Protein AF-A0A5C7BZD6-F1 (afdb_monomer)

Nearest PDB structures (foldseek):
  1t98-assembly1_A  TM=4.924E-01  e=4.987E+00  Escherichia coli
  8ube-assembly1_B  TM=4.412E-01  e=6.987E+00  Bordetella phage BPP-1
  8gji-assembly1_A  TM=3.381E-01  e=6.987E+00  synthetic construct

Structure (mmCIF, N/CA/C/O backbone):
data_AF-A0A5C7BZD6-F1
#
_entry.id   AF-A0A5C7BZD6-F1
#
loop_
_atom_site.group_PDB
_atom_site.id
_atom_site.type_symbol
_atom_site.label_atom_id
_atom_site.label_alt_id
_atom_site.label_comp_id
_atom_site.label_asym_id
_atom_site.label_entity_id
_atom_site.label_seq_id
_atom_site.pdbx_PDB_ins_code
_atom_site.Cartn_x
_atom_site.Cartn_y
_atom_site.Cartn_z
_atom_site.occupancy
_atom_site.B_iso_or_equiv
_atom_site.auth_seq_id
_atom_site.auth_comp_id
_atom_site.auth_asym_id
_atom_site.auth_atom_id
_atom_site.pdbx_PDB_model_num
ATOM 1 N N . MET A 1 1 ? 11.455 -5.994 -14.025 1.00 62.62 1 MET A N 1
ATOM 2 C CA . MET A 1 1 ? 10.048 -5.788 -13.615 1.00 62.62 1 MET A CA 1
ATOM 3 C C . MET A 1 1 ? 9.489 -6.962 -12.825 1.00 62.62 1 MET A C 1
ATOM 5 O O . MET A 1 1 ? 9.218 -6.742 -11.662 1.00 62.62 1 MET A O 1
ATOM 9 N N . LYS A 1 2 ? 9.433 -8.208 -13.331 1.00 70.31 2 LYS A N 1
ATOM 10 C CA . LYS A 1 2 ? 8.874 -9.355 -12.563 1.00 70.31 2 LYS A CA 1
ATOM 11 C C . LYS A 1 2 ? 9.393 -9.499 -11.119 1.00 70.31 2 LYS A C 1
ATOM 13 O O . LYS A 1 2 ? 8.609 -9.746 -10.215 1.00 70.31 2 LYS 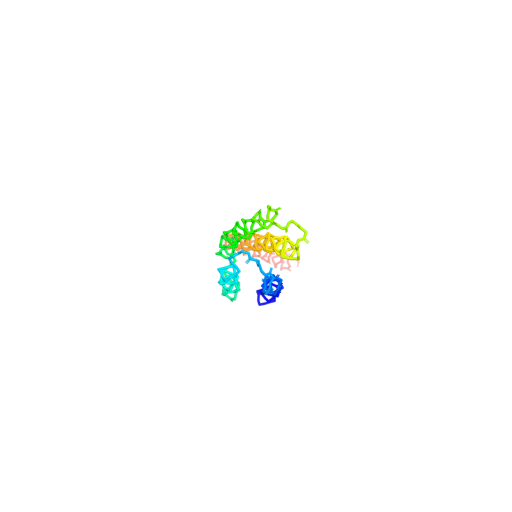A O 1
ATOM 18 N N . THR A 1 3 ? 10.691 -9.299 -10.882 1.00 81.62 3 THR A N 1
ATOM 19 C CA . THR A 1 3 ? 11.268 -9.354 -9.525 1.00 81.62 3 THR A CA 1
ATOM 20 C C . THR A 1 3 ? 10.782 -8.219 -8.618 1.00 81.62 3 THR A C 1
ATOM 22 O O . THR A 1 3 ? 10.530 -8.464 -7.445 1.00 81.62 3 THR A O 1
ATOM 25 N N . VAL A 1 4 ? 10.610 -7.011 -9.166 1.00 85.81 4 VAL A N 1
ATOM 26 C CA . VAL A 1 4 ? 10.114 -5.831 -8.437 1.00 85.81 4 VAL A CA 1
ATOM 27 C C . VAL A 1 4 ? 8.640 -6.024 -8.092 1.00 85.81 4 VAL A C 1
ATOM 29 O O . VAL A 1 4 ? 8.277 -5.939 -6.926 1.00 85.81 4 VAL A O 1
ATOM 32 N N . ASN A 1 5 ? 7.809 -6.405 -9.067 1.00 91.12 5 ASN A N 1
ATOM 33 C CA . ASN A 1 5 ? 6.383 -6.659 -8.846 1.00 91.12 5 ASN A CA 1
ATOM 34 C C . ASN A 1 5 ? 6.180 -7.733 -7.759 1.00 91.12 5 ASN A C 1
ATOM 36 O O . ASN A 1 5 ? 5.399 -7.538 -6.835 1.00 91.12 5 ASN A O 1
ATOM 40 N N . ASN A 1 6 ? 6.957 -8.822 -7.793 1.00 93.25 6 ASN A N 1
ATOM 41 C CA . ASN A 1 6 ? 6.900 -9.871 -6.769 1.00 93.25 6 ASN A CA 1
ATOM 42 C C . ASN A 1 6 ? 7.275 -9.375 -5.362 1.00 93.25 6 ASN A C 1
ATOM 44 O O . ASN A 1 6 ? 6.742 -9.880 -4.375 1.00 93.25 6 ASN A O 1
ATOM 48 N N . GLU A 1 7 ? 8.215 -8.435 -5.242 1.00 94.62 7 GLU A N 1
ATOM 49 C CA . GLU A 1 7 ? 8.569 -7.845 -3.948 1.00 94.62 7 GLU A CA 1
ATOM 50 C C . GLU A 1 7 ? 7.428 -6.975 -3.410 1.00 94.62 7 GLU A C 1
ATOM 52 O O . GLU A 1 7 ? 7.053 -7.103 -2.242 1.00 94.62 7 GLU A O 1
ATOM 57 N N . PHE A 1 8 ? 6.831 -6.155 -4.276 1.00 95.38 8 PHE A N 1
ATOM 58 C CA . PHE A 1 8 ? 5.683 -5.323 -3.931 1.00 95.38 8 PHE A CA 1
ATOM 59 C C . PHE A 1 8 ? 4.481 -6.162 -3.490 1.00 95.38 8 PHE A C 1
ATOM 61 O O . PHE A 1 8 ? 3.917 -5.907 -2.426 1.00 95.38 8 PHE A O 1
ATOM 68 N N . ILE A 1 9 ? 4.146 -7.209 -4.251 1.00 96.44 9 ILE A N 1
ATOM 69 C CA . ILE A 1 9 ? 3.056 -8.140 -3.926 1.00 96.44 9 ILE A CA 1
ATOM 70 C C . ILE A 1 9 ? 3.297 -8.785 -2.559 1.00 96.44 9 ILE A C 1
ATOM 72 O O . ILE A 1 9 ? 2.413 -8.755 -1.712 1.00 96.44 9 ILE A O 1
ATOM 76 N N . LYS A 1 10 ? 4.514 -9.269 -2.272 1.00 96.44 10 LYS A N 1
ATOM 77 C CA . LYS A 1 10 ? 4.841 -9.855 -0.957 1.00 96.44 10 LYS A CA 1
ATOM 78 C C . LYS A 1 10 ? 4.649 -8.874 0.201 1.00 96.44 10 LYS A C 1
ATOM 80 O O . LYS A 1 10 ? 4.137 -9.256 1.254 1.00 96.44 10 LYS A O 1
ATOM 85 N N . LYS A 1 11 ? 5.073 -7.616 0.035 1.00 96.75 11 LYS A N 1
ATOM 86 C CA . LYS A 1 11 ? 4.876 -6.569 1.053 1.00 96.75 11 LYS A CA 1
ATOM 87 C C . LYS A 1 11 ? 3.386 -6.269 1.244 1.00 96.75 11 LYS A C 1
ATOM 89 O O . LYS A 1 11 ? 2.935 -6.121 2.380 1.00 96.75 11 LYS A O 1
ATOM 94 N N . LEU A 1 12 ? 2.618 -6.232 0.157 1.00 96.19 12 LEU A N 1
ATOM 95 C CA . LEU A 1 12 ? 1.174 -6.012 0.184 1.00 96.19 12 LEU A CA 1
ATOM 96 C C . LEU A 1 12 ? 0.412 -7.193 0.810 1.00 96.19 12 LEU A C 1
ATOM 98 O O . LEU A 1 12 ? -0.515 -6.982 1.590 1.00 96.19 12 LEU A O 1
ATOM 102 N N . ASP A 1 13 ? 0.841 -8.429 0.564 1.00 96.88 13 ASP A N 1
ATOM 103 C CA . ASP A 1 13 ? 0.301 -9.635 1.200 1.00 96.88 13 ASP A CA 1
ATOM 104 C C . ASP A 1 13 ? 0.511 -9.626 2.714 1.00 96.88 13 ASP A C 1
ATOM 106 O O . ASP A 1 13 ? -0.405 -9.962 3.465 1.00 96.88 13 ASP A O 1
ATOM 110 N N . ALA A 1 14 ? 1.675 -9.173 3.189 1.00 95.81 14 ALA A N 1
ATOM 111 C CA . ALA A 1 14 ? 1.919 -9.012 4.621 1.00 95.81 14 ALA A CA 1
ATOM 112 C C . ALA A 1 14 ? 0.959 -7.989 5.260 1.00 95.81 14 ALA A C 1
ATOM 114 O O . ALA A 1 14 ? 0.485 -8.193 6.381 1.00 95.81 14 ALA A O 1
ATOM 115 N N . ILE A 1 15 ? 0.626 -6.913 4.537 1.00 95.75 15 ILE A N 1
ATOM 116 C CA . ILE A 1 15 ? -0.369 -5.919 4.966 1.00 95.75 15 ILE A CA 1
ATOM 117 C C . ILE A 1 15 ? -1.767 -6.553 5.020 1.00 95.75 15 ILE A C 1
ATOM 119 O O . ILE A 1 15 ? -2.444 -6.440 6.043 1.00 95.75 15 ILE A O 1
ATOM 123 N N . LYS A 1 16 ? -2.184 -7.270 3.965 1.00 94.94 16 LYS A N 1
ATOM 124 C CA . LYS A 1 16 ? -3.471 -7.991 3.918 1.00 94.94 16 LYS A CA 1
ATOM 125 C C . LYS A 1 16 ? -3.597 -8.991 5.066 1.00 94.94 16 LYS A C 1
ATOM 127 O O . LYS A 1 16 ? -4.616 -9.015 5.760 1.00 94.94 16 LYS A O 1
ATOM 132 N N . PHE A 1 17 ? -2.544 -9.766 5.316 1.00 93.50 17 PHE A N 1
ATOM 133 C CA . PHE A 1 17 ? -2.492 -10.716 6.423 1.00 93.50 17 PHE A CA 1
ATOM 134 C C . PHE A 1 17 ? -2.659 -10.014 7.774 1.00 93.50 17 PHE A C 1
ATOM 136 O O . PHE A 1 17 ? -3.482 -10.432 8.580 1.00 93.50 17 PHE A O 1
ATOM 143 N N . SER A 1 18 ? -1.966 -8.891 7.997 1.00 91.19 18 SER A N 1
ATOM 144 C CA . SER A 1 18 ? -2.105 -8.115 9.236 1.00 91.19 18 SER A CA 1
ATOM 145 C C . SER A 1 18 ? -3.494 -7.492 9.419 1.00 91.19 18 SER A C 1
ATOM 147 O O . SER A 1 18 ? -3.831 -7.107 10.537 1.00 91.19 18 SER A O 1
ATOM 149 N N . ILE A 1 19 ? -4.297 -7.344 8.368 1.00 89.81 19 ILE A N 1
ATOM 150 C CA . ILE A 1 19 ? -5.657 -6.792 8.463 1.00 89.81 19 ILE A CA 1
ATOM 151 C C . ILE A 1 19 ? -6.703 -7.892 8.668 1.00 89.81 19 ILE A C 1
ATOM 153 O O . ILE A 1 19 ? -7.765 -7.648 9.243 1.00 89.81 19 ILE A O 1
ATOM 157 N N . THR A 1 20 ? -6.407 -9.109 8.221 1.00 90.56 20 THR A N 1
ATOM 158 C CA . THR A 1 20 ? -7.360 -10.215 8.206 1.00 90.56 20 THR A CA 1
ATOM 159 C C . THR A 1 20 ? -7.625 -10.747 9.613 1.00 90.56 20 THR A C 1
ATOM 161 O O . THR A 1 20 ? -6.721 -11.240 10.276 1.00 90.56 20 THR A O 1
ATOM 164 N N . GLY A 1 21 ? -8.886 -10.687 10.047 1.00 80.25 21 GLY A N 1
ATOM 165 C CA . GLY A 1 21 ? -9.348 -11.301 11.297 1.00 80.25 21 GLY A CA 1
ATOM 166 C C . GLY A 1 21 ? -9.021 -10.509 12.565 1.00 80.25 21 GLY A C 1
ATOM 167 O O . GLY A 1 21 ? -9.163 -11.049 13.653 1.00 80.25 21 GLY A O 1
ATOM 168 N N . ASN A 1 22 ? -8.605 -9.245 12.429 1.00 83.31 22 ASN A N 1
ATOM 169 C CA . ASN A 1 22 ? -8.184 -8.385 13.543 1.00 83.31 22 ASN A CA 1
ATOM 170 C C . ASN A 1 22 ? -9.209 -7.287 13.885 1.00 83.31 22 ASN A C 1
ATOM 172 O O . ASN A 1 22 ? -8.816 -6.204 14.310 1.00 83.31 22 ASN A O 1
ATOM 176 N N . ASP A 1 23 ? -10.504 -7.521 13.637 1.00 86.00 23 ASP A N 1
ATOM 177 C CA . ASP A 1 23 ? -11.621 -6.611 13.966 1.00 86.00 23 ASP A CA 1
ATOM 178 C C . ASP A 1 23 ? -11.415 -5.147 13.529 1.00 86.00 23 ASP A C 1
ATOM 180 O O . ASP A 1 23 ? -11.848 -4.185 14.174 1.00 86.00 23 ASP A O 1
ATOM 184 N N . ILE A 1 24 ? -10.732 -4.954 12.400 1.00 90.62 24 ILE A N 1
ATOM 185 C CA . ILE A 1 24 ? -10.447 -3.623 11.870 1.00 90.62 24 ILE A CA 1
ATOM 186 C C . ILE A 1 24 ? -11.734 -3.035 11.267 1.00 90.62 24 ILE A C 1
ATOM 188 O O . ILE A 1 24 ? -12.420 -3.703 10.488 1.00 90.62 24 ILE A O 1
ATOM 192 N N . PRO A 1 25 ? -12.077 -1.765 11.550 1.00 89.19 25 PRO A N 1
ATOM 193 C CA . PRO A 1 25 ? -13.231 -1.122 10.937 1.00 89.19 25 PRO A CA 1
ATOM 194 C C . PRO A 1 25 ? -13.162 -1.172 9.409 1.00 89.19 25 PRO A C 1
ATOM 196 O O . PRO A 1 25 ? -12.154 -0.782 8.823 1.00 89.19 25 PRO A O 1
ATOM 199 N N . GLN A 1 26 ? -14.261 -1.588 8.773 1.00 89.19 26 GLN A N 1
ATOM 200 C CA . GLN A 1 26 ? -14.363 -1.723 7.312 1.00 89.19 26 GLN A CA 1
ATOM 201 C C . GLN A 1 26 ? -13.341 -2.710 6.715 1.00 89.19 26 GLN A C 1
ATOM 203 O O . GLN A 1 26 ? -12.881 -2.518 5.592 1.00 89.19 26 GLN A O 1
ATOM 208 N N . GLN A 1 27 ? -12.994 -3.771 7.454 1.00 92.38 27 GLN A N 1
ATOM 209 C CA . GLN A 1 27 ? -12.030 -4.787 7.021 1.00 92.38 27 GLN A CA 1
ATOM 210 C C . GLN A 1 27 ? -12.309 -5.326 5.611 1.00 92.38 27 GLN A C 1
ATOM 212 O O . GLN A 1 27 ? -11.376 -5.414 4.824 1.00 92.38 27 GLN A O 1
ATOM 217 N N . SER A 1 28 ? -13.560 -5.666 5.276 1.00 93.12 28 SER A N 1
ATOM 218 C CA . SER A 1 28 ? -13.906 -6.187 3.943 1.00 93.12 28 SER A CA 1
ATOM 219 C C . SER A 1 28 ? -13.527 -5.206 2.835 1.00 93.12 28 SER A C 1
ATOM 221 O O . SER A 1 28 ? -12.772 -5.559 1.940 1.00 93.12 28 SER A O 1
ATOM 223 N N . VAL A 1 29 ? -13.943 -3.945 2.972 1.00 94.94 29 VAL A N 1
ATOM 224 C CA . VAL A 1 29 ? -13.629 -2.874 2.015 1.00 94.94 29 VAL A CA 1
ATOM 225 C C . VAL A 1 29 ? -12.119 -2.668 1.899 1.00 94.94 29 VAL A C 1
ATOM 227 O O . VAL A 1 29 ? -11.601 -2.487 0.803 1.00 94.94 29 VAL A O 1
ATOM 230 N N . LEU A 1 30 ? -11.392 -2.704 3.020 1.00 95.50 30 LEU A N 1
ATOM 231 C CA . LEU A 1 30 ? -9.933 -2.590 3.011 1.00 95.50 30 LEU A CA 1
ATOM 232 C C . LEU A 1 30 ? -9.271 -3.753 2.266 1.00 95.50 30 LEU A C 1
ATOM 234 O O . LEU A 1 30 ? -8.339 -3.520 1.502 1.00 95.50 30 LEU A O 1
ATOM 238 N N . LEU A 1 31 ? -9.733 -4.985 2.475 1.00 95.62 31 LEU A N 1
ATOM 239 C CA . LEU A 1 31 ? -9.191 -6.157 1.789 1.00 95.62 31 LEU A CA 1
ATOM 240 C C . LEU A 1 31 ? -9.489 -6.123 0.288 1.00 95.62 31 LEU A C 1
ATOM 242 O O . LEU A 1 31 ? -8.589 -6.416 -0.495 1.00 95.62 31 LEU A O 1
ATOM 246 N N . ASP A 1 32 ? -10.689 -5.699 -0.108 1.00 96.81 32 ASP A N 1
ATOM 247 C CA . ASP A 1 32 ? -11.056 -5.533 -1.517 1.00 96.81 32 ASP A CA 1
ATOM 248 C C . ASP A 1 32 ? -10.126 -4.525 -2.204 1.00 96.81 32 ASP A C 1
ATOM 250 O O . ASP A 1 32 ? -9.498 -4.847 -3.212 1.00 96.81 32 ASP A O 1
ATOM 254 N N . ARG A 1 33 ? -9.912 -3.354 -1.588 1.00 96.94 33 ARG A N 1
ATOM 255 C CA . ARG A 1 33 ? -8.972 -2.341 -2.094 1.00 96.94 33 ARG A CA 1
ATOM 256 C C . ARG A 1 33 ? -7.537 -2.853 -2.192 1.00 96.94 33 ARG A C 1
ATOM 258 O O . ARG A 1 33 ? -6.854 -2.610 -3.178 1.00 96.94 33 ARG A O 1
ATOM 265 N N . LEU A 1 34 ? -7.054 -3.592 -1.193 1.00 96.94 34 LEU A N 1
ATOM 266 C CA . LEU A 1 34 ? -5.702 -4.161 -1.239 1.00 96.94 34 LEU A CA 1
ATOM 267 C C . LEU A 1 34 ? -5.558 -5.245 -2.322 1.00 96.94 34 LEU A C 1
ATOM 269 O O . LEU A 1 34 ? -4.460 -5.447 -2.844 1.00 96.94 34 LEU A O 1
ATOM 273 N N . ASN A 1 35 ? -6.641 -5.939 -2.678 1.00 97.06 35 ASN A N 1
ATOM 274 C CA . ASN A 1 35 ? -6.647 -6.868 -3.806 1.00 97.06 35 ASN A CA 1
ATOM 275 C C . ASN A 1 35 ? -6.624 -6.124 -5.149 1.00 97.06 35 ASN A C 1
ATOM 277 O O . ASN A 1 35 ? -5.853 -6.516 -6.020 1.00 97.06 35 ASN A O 1
ATOM 281 N N . GLU A 1 36 ? -7.366 -5.020 -5.290 1.00 97.44 36 GLU A N 1
ATOM 282 C CA . GLU A 1 36 ? -7.276 -4.133 -6.465 1.00 97.44 36 GLU A CA 1
ATOM 283 C C . GLU A 1 36 ? -5.835 -3.643 -6.680 1.00 97.44 36 GLU A C 1
ATOM 285 O O . GLU A 1 36 ? -5.283 -3.789 -7.769 1.00 97.44 36 GLU A O 1
ATOM 290 N N . LEU A 1 37 ? -5.173 -3.175 -5.613 1.00 97.62 37 LEU A N 1
ATOM 291 C CA . LEU A 1 37 ? -3.764 -2.766 -5.667 1.00 97.62 37 LEU A CA 1
ATOM 292 C C . LEU A 1 37 ? -2.822 -3.908 -6.073 1.00 97.62 37 LEU A C 1
ATOM 294 O O . LEU A 1 37 ? -1.806 -3.666 -6.721 1.00 97.62 37 LEU A O 1
ATOM 298 N N . THR A 1 38 ? -3.140 -5.151 -5.694 1.00 96.88 38 THR A N 1
ATOM 299 C CA . THR A 1 38 ? -2.363 -6.325 -6.124 1.00 96.88 38 THR A CA 1
ATOM 300 C C . THR A 1 38 ? -2.465 -6.492 -7.641 1.00 96.88 38 THR A C 1
ATOM 302 O O . THR A 1 38 ? -1.433 -6.637 -8.291 1.00 96.88 38 THR A O 1
ATOM 305 N N . GLY A 1 39 ? -3.676 -6.390 -8.201 1.00 95.94 39 GLY A N 1
ATOM 306 C CA . GLY A 1 39 ? -3.906 -6.467 -9.648 1.00 95.94 39 GLY A CA 1
ATOM 307 C C . GLY A 1 39 ? -3.130 -5.403 -10.429 1.00 95.94 39 GLY A C 1
ATOM 308 O O . GLY A 1 39 ? -2.456 -5.726 -11.402 1.00 95.94 39 GLY A O 1
ATOM 309 N N . MET A 1 40 ? -3.103 -4.161 -9.937 1.00 96.44 40 MET A N 1
ATOM 310 C CA . MET A 1 40 ? -2.320 -3.077 -10.556 1.00 96.44 40 MET A CA 1
ATOM 311 C C . MET A 1 40 ? -0.818 -3.398 -10.591 1.00 96.44 40 MET A C 1
ATOM 313 O O . MET A 1 40 ? -0.156 -3.221 -11.613 1.00 96.44 40 MET A O 1
ATOM 317 N N . ILE A 1 41 ? -0.263 -3.941 -9.499 1.00 93.50 41 ILE A N 1
ATOM 318 C CA . ILE A 1 41 ? 1.147 -4.366 -9.465 1.00 93.50 41 ILE A CA 1
ATOM 319 C C . ILE A 1 41 ? 1.398 -5.542 -10.421 1.00 93.50 41 ILE A C 1
ATOM 321 O O . ILE A 1 41 ? 2.455 -5.601 -11.055 1.00 93.50 41 ILE A O 1
ATOM 325 N N . GLU A 1 42 ? 0.470 -6.493 -10.533 1.00 94.12 42 GLU A N 1
ATOM 326 C CA . GLU A 1 42 ? 0.583 -7.626 -11.463 1.00 94.12 42 GLU A CA 1
ATOM 327 C C . GLU A 1 42 ? 0.626 -7.161 -12.923 1.00 94.12 42 GLU A C 1
ATOM 329 O O . GLU A 1 42 ? 1.454 -7.649 -13.698 1.00 94.12 42 GLU A O 1
ATOM 334 N N . GLU A 1 43 ? -0.187 -6.164 -13.264 1.00 92.69 43 GLU A N 1
ATOM 335 C CA . GLU A 1 43 ? -0.216 -5.513 -14.578 1.00 92.69 43 GLU A CA 1
ATOM 336 C C . GLU A 1 43 ? 0.991 -4.584 -14.811 1.00 92.69 43 GLU A C 1
ATOM 338 O O . GLU A 1 43 ? 1.320 -4.249 -15.949 1.00 92.69 43 GLU A O 1
ATOM 343 N N . GLY A 1 44 ? 1.721 -4.235 -13.746 1.00 89.88 44 GLY A N 1
ATOM 344 C CA . GLY A 1 44 ? 2.856 -3.313 -13.792 1.00 89.88 44 GLY A CA 1
ATOM 345 C C . GLY A 1 44 ? 2.445 -1.842 -13.840 1.00 89.88 44 GLY A C 1
ATOM 346 O O . GLY A 1 44 ? 3.280 -1.001 -14.178 1.00 89.88 44 GLY A O 1
ATOM 347 N N . ASP A 1 45 ? 1.198 -1.533 -13.488 1.00 92.94 45 ASP A N 1
ATOM 348 C CA . ASP A 1 45 ? 0.667 -0.178 -13.415 1.00 92.94 45 ASP A CA 1
ATOM 349 C C . ASP A 1 45 ? 0.990 0.467 -12.062 1.00 92.94 45 ASP A C 1
ATOM 351 O O . ASP A 1 45 ? 0.204 0.487 -11.111 1.00 92.94 45 ASP A O 1
ATOM 355 N N . PHE A 1 46 ? 2.217 0.977 -11.956 1.00 91.94 46 PHE A N 1
ATOM 356 C CA . PHE A 1 46 ? 2.675 1.640 -10.739 1.00 91.94 46 PHE A CA 1
ATOM 357 C C . PHE A 1 46 ? 2.043 3.023 -10.535 1.00 91.94 46 PHE A C 1
ATOM 359 O O . PHE A 1 46 ? 1.990 3.483 -9.395 1.00 91.94 46 PHE A O 1
ATOM 366 N N . ILE A 1 47 ? 1.560 3.674 -11.601 1.00 92.38 47 ILE A N 1
ATOM 367 C CA . ILE A 1 47 ? 0.939 5.003 -11.522 1.00 92.38 47 ILE A CA 1
ATOM 368 C C . ILE A 1 47 ? -0.431 4.878 -10.859 1.00 92.38 47 ILE A C 1
ATOM 370 O O . ILE A 1 47 ? -0.688 5.555 -9.859 1.00 92.38 47 ILE A O 1
ATOM 374 N N . ASP A 1 48 ? -1.270 3.964 -11.342 1.00 94.69 48 ASP A N 1
ATOM 375 C CA . ASP A 1 48 ? -2.582 3.735 -10.740 1.00 94.69 48 ASP A CA 1
ATOM 376 C C . ASP A 1 48 ? -2.443 3.137 -9.337 1.00 94.69 48 ASP A C 1
ATOM 378 O O . ASP A 1 48 ? -3.117 3.591 -8.408 1.00 94.69 48 ASP A O 1
ATOM 382 N N . PHE A 1 49 ? -1.472 2.235 -9.123 1.00 96.38 49 PHE A N 1
ATOM 383 C CA . PHE A 1 49 ? -1.131 1.759 -7.780 1.00 96.38 49 PHE A CA 1
ATOM 384 C C . PHE A 1 49 ? -0.798 2.910 -6.818 1.00 96.38 49 PHE A C 1
ATOM 386 O O . PHE A 1 49 ? -1.230 2.895 -5.664 1.00 96.38 49 PHE A O 1
ATOM 393 N N . TYR A 1 50 ? -0.032 3.913 -7.258 1.00 94.81 50 TYR A N 1
ATOM 394 C CA . TYR A 1 50 ? 0.307 5.066 -6.426 1.00 94.81 50 TYR A CA 1
ATOM 395 C C . TYR A 1 50 ? -0.950 5.861 -6.041 1.00 94.81 50 TYR A C 1
ATOM 397 O O . TYR A 1 50 ? -1.152 6.171 -4.862 1.00 94.81 50 TYR A O 1
ATOM 405 N N . HIS A 1 51 ? -1.821 6.154 -7.009 1.00 94.69 51 HIS A N 1
ATOM 406 C CA . HIS A 1 51 ? -3.041 6.931 -6.784 1.00 94.69 51 HIS A CA 1
ATOM 407 C C . HIS A 1 51 ? -4.058 6.199 -5.895 1.00 94.69 51 HIS A C 1
ATOM 409 O O . HIS A 1 51 ? -4.445 6.718 -4.841 1.00 94.69 51 HIS A O 1
ATOM 415 N N . GLU A 1 52 ? -4.436 4.977 -6.263 1.00 97.12 52 GLU A N 1
ATOM 416 C CA . GLU A 1 52 ? -5.392 4.161 -5.503 1.00 97.12 52 GLU A CA 1
ATOM 417 C C . GLU A 1 52 ? -4.801 3.718 -4.155 1.00 97.12 52 GLU A C 1
ATOM 419 O O . GLU A 1 52 ? -5.504 3.603 -3.142 1.00 97.12 52 GLU A O 1
ATOM 424 N N . GLY A 1 53 ? -3.476 3.551 -4.092 1.00 96.62 53 GLY A N 1
ATOM 425 C CA . GLY A 1 53 ? -2.741 3.289 -2.860 1.00 96.62 53 GLY A CA 1
ATOM 426 C C . GLY A 1 53 ? -2.919 4.420 -1.853 1.00 96.62 53 GLY A C 1
ATOM 427 O O . GLY A 1 53 ? -3.185 4.167 -0.674 1.00 96.62 53 GLY A O 1
ATOM 428 N N . PHE A 1 54 ? -2.851 5.677 -2.300 1.00 96.25 54 PHE A N 1
ATOM 429 C CA . PHE A 1 54 ? -3.091 6.835 -1.438 1.00 96.25 54 PHE A CA 1
ATOM 430 C C . PHE A 1 54 ? -4.520 6.888 -0.891 1.00 96.25 54 PHE A C 1
ATOM 432 O O . PHE A 1 54 ? -4.714 7.217 0.285 1.00 96.25 54 PHE A O 1
ATOM 439 N N . ASP A 1 55 ? -5.524 6.561 -1.699 1.00 96.00 55 ASP A N 1
ATOM 440 C CA . ASP A 1 55 ? -6.917 6.545 -1.248 1.00 96.00 55 ASP A CA 1
ATOM 441 C C . ASP A 1 55 ? -7.197 5.394 -0.279 1.00 96.00 55 ASP A C 1
ATOM 443 O O . ASP A 1 55 ? -7.832 5.592 0.768 1.00 96.00 55 ASP A O 1
ATOM 447 N N . THR A 1 56 ? -6.599 4.232 -0.530 1.00 97.19 56 THR A N 1
ATOM 448 C CA . THR A 1 56 ? -6.599 3.100 0.402 1.00 97.19 56 THR A CA 1
ATOM 449 C C . THR A 1 56 ? -5.918 3.472 1.723 1.00 97.19 56 THR A C 1
ATOM 451 O O . THR A 1 56 ? -6.459 3.229 2.806 1.00 97.19 56 THR A O 1
ATOM 454 N N . LEU A 1 57 ? -4.777 4.167 1.672 1.00 97.81 57 LEU A N 1
ATOM 455 C CA . LEU A 1 57 ? -4.069 4.658 2.856 1.00 97.81 57 LEU A CA 1
ATOM 456 C C . LEU A 1 57 ? -4.928 5.634 3.673 1.00 97.81 57 LEU A C 1
ATOM 458 O O . LEU A 1 57 ? -4.964 5.539 4.905 1.00 97.81 57 LEU A O 1
ATOM 462 N N . LYS A 1 58 ? -5.663 6.545 3.021 1.00 96.81 58 LYS A N 1
ATOM 463 C CA . LYS A 1 58 ? -6.613 7.442 3.707 1.00 96.81 58 LYS A CA 1
ATOM 464 C C . LYS A 1 58 ? -7.691 6.647 4.443 1.00 96.81 58 LYS A C 1
ATOM 466 O O . LYS A 1 58 ? -8.028 6.998 5.578 1.00 96.81 58 LYS A O 1
ATOM 471 N N . LEU A 1 59 ? -8.223 5.585 3.835 1.00 96.31 59 LEU A N 1
ATOM 472 C CA . LEU A 1 59 ? -9.217 4.719 4.471 1.00 96.31 59 LEU A CA 1
ATOM 473 C C . LEU A 1 59 ? -8.637 4.010 5.705 1.00 96.31 59 LEU A C 1
ATOM 475 O O . LEU A 1 59 ? -9.239 4.055 6.780 1.00 96.31 59 LEU A O 1
ATOM 479 N N . MET A 1 60 ? -7.427 3.459 5.596 1.00 97.25 60 MET A N 1
ATOM 480 C CA . MET A 1 60 ? -6.732 2.823 6.722 1.00 97.25 60 MET A CA 1
ATOM 481 C C . MET A 1 60 ? -6.453 3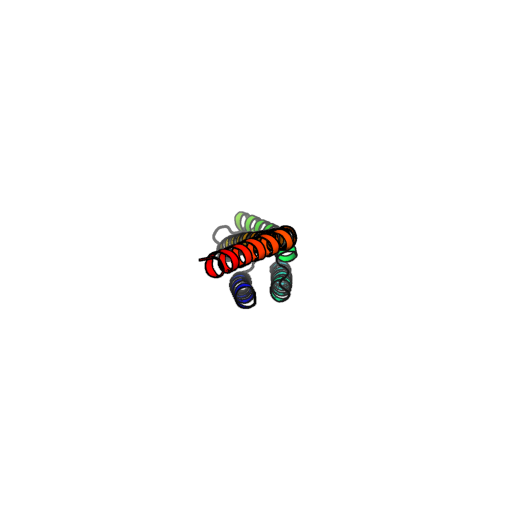.800 7.870 1.00 97.25 60 MET A C 1
ATOM 483 O O . MET A 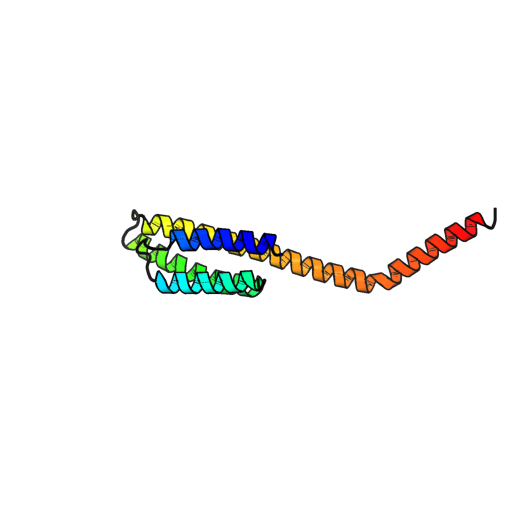1 60 ? -6.612 3.452 9.040 1.00 97.25 60 MET A O 1
ATOM 487 N N . ILE A 1 61 ? -6.086 5.049 7.565 1.00 97.38 61 ILE A N 1
ATOM 488 C CA . ILE A 1 61 ? -5.896 6.095 8.580 1.00 97.38 61 ILE A CA 1
ATOM 489 C C . ILE A 1 61 ? -7.216 6.410 9.293 1.00 97.38 61 ILE A C 1
ATOM 491 O O . ILE A 1 61 ? -7.222 6.555 10.517 1.00 97.38 61 ILE A O 1
ATOM 495 N N . LYS A 1 62 ? -8.342 6.477 8.571 1.00 96.38 62 LYS A N 1
ATOM 496 C CA . LYS A 1 62 ? -9.666 6.663 9.191 1.00 96.38 62 LYS A CA 1
ATOM 497 C C . LYS A 1 62 ? -10.008 5.505 10.134 1.00 96.38 62 LYS A C 1
ATOM 499 O O . LYS A 1 62 ? -10.413 5.765 11.267 1.00 96.38 62 LYS A O 1
ATOM 504 N N . ALA A 1 63 ? -9.780 4.258 9.714 1.00 95.00 63 ALA A N 1
ATOM 505 C CA . ALA A 1 63 ? -9.978 3.076 10.558 1.00 95.00 63 ALA A CA 1
ATOM 506 C C . ALA A 1 63 ? -9.083 3.115 11.811 1.00 95.00 63 ALA A C 1
ATOM 508 O O . ALA A 1 63 ? -9.564 2.939 12.932 1.00 95.00 63 ALA A O 1
ATOM 509 N N . LYS A 1 64 ? -7.803 3.469 11.648 1.00 96.12 64 LYS A N 1
ATOM 510 C CA . LYS A 1 64 ? -6.864 3.679 12.758 1.00 96.12 64 LYS A CA 1
ATOM 511 C C . LYS A 1 64 ? -7.343 4.748 13.740 1.00 96.12 64 LYS A C 1
ATOM 513 O O . LYS A 1 64 ? -7.231 4.560 14.947 1.00 96.12 64 LYS A O 1
ATOM 518 N N . LEU A 1 65 ? -7.848 5.880 13.250 1.00 96.19 65 LEU A N 1
ATOM 519 C CA . LEU A 1 65 ? -8.352 6.960 14.104 1.00 96.19 65 LEU A CA 1
ATOM 520 C C . LEU A 1 65 ? -9.616 6.553 14.867 1.00 96.19 65 LEU A C 1
ATOM 522 O O . LEU A 1 65 ? -9.779 6.969 16.013 1.00 96.19 65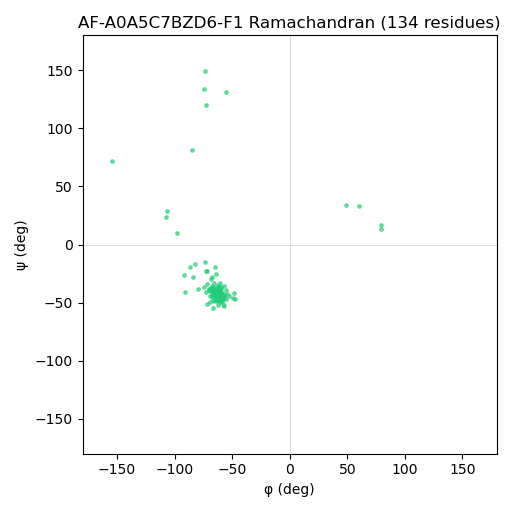 LEU A O 1
ATOM 526 N N . ALA A 1 66 ? -10.488 5.745 14.260 1.00 94.50 66 ALA A N 1
ATOM 527 C CA . ALA A 1 66 ? -11.644 5.175 14.944 1.00 94.50 66 ALA A CA 1
ATOM 528 C C . ALA A 1 66 ? -11.201 4.239 16.082 1.00 94.50 66 ALA A C 1
ATOM 530 O O . ALA A 1 66 ? -11.636 4.416 17.219 1.00 94.50 66 ALA A O 1
ATOM 531 N N . LEU A 1 67 ? -10.254 3.335 15.810 1.00 95.25 67 LEU A N 1
ATOM 532 C CA . LEU A 1 67 ? -9.688 2.432 16.817 1.00 95.25 67 LEU A CA 1
ATOM 533 C C . LEU A 1 67 ? -8.959 3.184 17.932 1.00 95.25 67 LEU A C 1
ATOM 535 O O . LEU A 1 67 ? -9.158 2.877 19.098 1.00 95.25 67 LEU A O 1
ATOM 539 N N . LYS A 1 68 ? -8.208 4.243 17.612 1.00 96.31 68 LYS A N 1
ATOM 540 C CA . LYS A 1 68 ? -7.561 5.090 18.626 1.00 96.31 68 LYS A CA 1
ATOM 541 C C . LYS A 1 68 ? -8.561 5.682 19.626 1.00 96.31 68 LYS A C 1
ATOM 543 O O . LYS A 1 68 ? -8.218 5.881 20.785 1.00 96.31 68 LYS A O 1
ATOM 548 N N . LYS A 1 69 ? -9.768 6.026 19.165 1.00 95.00 69 LYS A N 1
ATOM 549 C CA . LYS A 1 69 ? -10.820 6.610 20.009 1.00 95.00 69 LYS A CA 1
ATOM 550 C C . LYS A 1 69 ? -11.563 5.556 20.827 1.00 95.00 69 LYS A C 1
ATOM 552 O O . LYS A 1 69 ? -11.937 5.846 21.954 1.00 95.00 69 LYS A O 1
ATOM 557 N N . ALA A 1 70 ? -11.806 4.383 20.246 1.00 94.12 70 ALA A N 1
ATOM 558 C CA . ALA A 1 70 ? -12.631 3.345 20.858 1.00 94.12 70 ALA A CA 1
ATOM 559 C C . ALA A 1 70 ? -11.828 2.348 21.712 1.00 94.12 70 ALA A C 1
ATOM 561 O O . ALA A 1 70 ? -12.291 1.951 22.776 1.00 94.12 70 ALA A O 1
ATOM 562 N N . ALA A 1 71 ? -10.644 1.942 21.249 1.00 93.25 71 ALA A N 1
ATOM 563 C CA . ALA A 1 71 ? -9.817 0.895 21.849 1.00 93.25 71 ALA A CA 1
ATOM 564 C C . ALA A 1 71 ? -8.320 1.091 21.493 1.00 93.25 71 ALA A C 1
ATOM 566 O O . ALA A 1 71 ? -7.775 0.349 20.669 1.00 93.25 71 ALA A O 1
ATOM 567 N N . PRO A 1 72 ? -7.639 2.101 22.071 1.00 91.81 72 PRO A N 1
ATOM 568 C CA . PRO A 1 72 ? -6.263 2.465 21.709 1.00 91.81 72 PRO A CA 1
ATOM 569 C C . PRO A 1 72 ? -5.217 1.383 22.008 1.00 91.81 72 PRO A C 1
ATOM 571 O O . PRO A 1 72 ? -4.200 1.341 21.324 1.00 91.81 72 PRO A O 1
ATOM 574 N N . ASP A 1 73 ? -5.474 0.504 22.977 1.00 93.44 73 ASP A N 1
ATOM 575 C CA . ASP A 1 73 ? -4.557 -0.574 23.373 1.00 93.44 73 ASP A CA 1
ATOM 576 C C . ASP A 1 73 ? -4.922 -1.930 22.739 1.00 93.44 73 ASP A C 1
ATOM 578 O O . ASP A 1 73 ? -4.389 -2.964 23.126 1.00 93.44 73 ASP A O 1
ATOM 582 N N . SER A 1 74 ? -5.855 -1.945 21.777 1.00 93.12 74 SER A N 1
ATOM 583 C CA . SER A 1 74 ? -6.263 -3.174 21.087 1.00 93.12 74 SER A CA 1
ATOM 584 C C . SER A 1 74 ? -5.209 -3.666 20.095 1.00 93.12 74 SER A C 1
ATOM 586 O O . SER A 1 74 ? -4.547 -2.870 19.420 1.00 93.12 74 SER A O 1
ATOM 588 N N . ASP A 1 75 ? -5.144 -4.985 19.907 1.00 93.31 75 ASP A N 1
ATOM 589 C CA . ASP A 1 75 ? -4.344 -5.599 18.841 1.00 93.31 75 ASP A CA 1
ATOM 590 C C . ASP A 1 75 ? -4.738 -5.037 17.469 1.00 93.31 75 ASP A C 1
ATOM 592 O O . ASP A 1 75 ? -3.874 -4.698 16.658 1.00 93.31 75 ASP A O 1
ATOM 596 N N . ALA A 1 76 ? -6.036 -4.803 17.245 1.00 93.88 76 ALA A N 1
ATOM 597 C CA . ALA A 1 76 ? -6.561 -4.141 16.054 1.00 93.88 76 ALA A CA 1
ATOM 598 C C . ALA A 1 76 ? -5.875 -2.788 15.782 1.00 93.88 76 ALA A C 1
ATOM 600 O O . ALA A 1 76 ? -5.493 -2.493 14.644 1.00 93.88 76 ALA A O 1
ATOM 601 N N . PHE A 1 77 ? -5.673 -1.962 16.820 1.00 95.31 77 PHE A N 1
ATOM 602 C CA . PHE A 1 77 ? -4.990 -0.671 16.704 1.00 95.31 77 PHE A 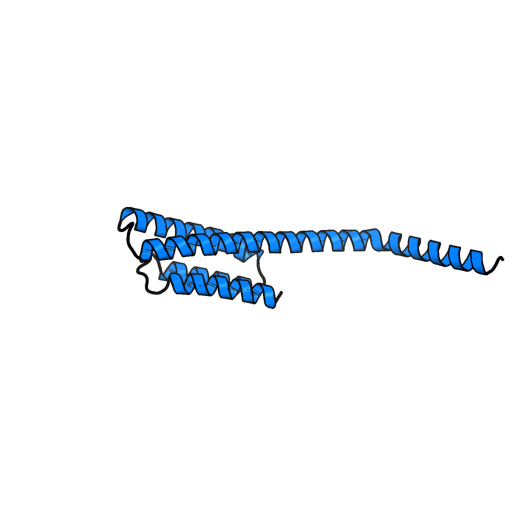CA 1
ATOM 603 C C . PHE A 1 77 ? -3.499 -0.817 16.357 1.00 95.31 77 PHE A C 1
ATOM 605 O O . PHE A 1 77 ? -2.967 -0.036 15.553 1.00 95.31 77 PHE A O 1
ATOM 612 N N . LEU A 1 78 ? -2.818 -1.809 16.933 1.00 94.00 78 LEU A N 1
ATOM 613 C CA . LEU A 1 78 ? -1.414 -2.100 16.634 1.00 94.00 78 LEU A CA 1
ATOM 614 C C . LEU A 1 78 ? -1.249 -2.602 15.193 1.00 94.00 78 LEU A C 1
ATOM 616 O O . LEU A 1 78 ? -0.430 -2.065 14.438 1.00 94.00 78 LEU A O 1
ATOM 620 N N . HIS A 1 79 ? -2.087 -3.552 14.780 1.00 94.38 79 HIS A N 1
ATOM 621 C CA . HIS A 1 79 ? -2.099 -4.118 13.435 1.00 94.38 79 HIS A CA 1
ATOM 622 C C . HIS A 1 79 ? -2.386 -3.065 12.366 1.00 94.38 79 HIS A C 1
ATOM 624 O O . HIS A 1 79 ? -1.610 -2.934 11.413 1.00 94.38 79 HIS A O 1
ATOM 630 N N . ILE A 1 80 ? -3.430 -2.242 12.532 1.00 95.62 80 ILE A N 1
ATOM 631 C CA . ILE A 1 80 ? -3.717 -1.173 11.565 1.00 95.62 80 ILE A CA 1
ATOM 632 C C . ILE A 1 80 ? -2.607 -0.114 11.554 1.00 95.62 80 ILE A C 1
ATOM 634 O O . ILE A 1 80 ? -2.287 0.435 10.503 1.00 95.62 80 ILE A O 1
ATOM 638 N N . SER A 1 81 ? -1.968 0.167 12.695 1.00 95.81 81 SER A N 1
ATOM 639 C CA . SER A 1 81 ? -0.860 1.125 12.767 1.00 95.81 81 SER A CA 1
ATOM 640 C C . SER A 1 81 ? 0.364 0.656 11.993 1.00 95.81 81 SER A C 1
ATOM 642 O O . SER A 1 81 ? 0.955 1.457 11.263 1.00 95.81 81 SER A O 1
ATOM 644 N N . SER A 1 82 ? 0.719 -0.622 12.132 1.00 95.75 82 SER A N 1
ATOM 645 C CA . SER A 1 82 ? 1.785 -1.250 11.351 1.00 95.75 82 SER A CA 1
ATOM 646 C C . SER A 1 82 ? 1.434 -1.270 9.862 1.00 95.75 82 SER A C 1
ATOM 648 O O . SER A 1 82 ? 2.223 -0.826 9.030 1.00 95.75 82 SER A O 1
ATOM 650 N N . SER A 1 83 ? 0.200 -1.658 9.534 1.00 96.88 83 SER A N 1
ATOM 651 C CA . SER A 1 83 ? -0.299 -1.752 8.158 1.00 96.88 83 SER A CA 1
ATOM 652 C C . SER A 1 83 ? -0.300 -0.397 7.440 1.00 96.88 83 SER A C 1
ATOM 654 O O . SER A 1 83 ? 0.136 -0.306 6.297 1.00 96.88 83 SER A O 1
ATOM 656 N N . VAL A 1 84 ? -0.704 0.686 8.119 1.00 97.81 84 VAL A N 1
ATOM 657 C CA . VAL A 1 84 ? -0.636 2.064 7.589 1.00 97.81 84 VAL A CA 1
ATOM 658 C C . VAL A 1 84 ? 0.804 2.451 7.251 1.00 97.81 84 VAL A C 1
ATOM 660 O O . VAL A 1 84 ? 1.056 3.061 6.213 1.00 97.81 84 VAL A O 1
ATOM 663 N N . LYS A 1 85 ? 1.763 2.108 8.120 1.00 97.56 85 LYS A N 1
ATOM 664 C CA . LYS A 1 85 ? 3.184 2.369 7.861 1.00 97.56 85 LYS A CA 1
ATOM 665 C C . LYS A 1 85 ? 3.685 1.540 6.676 1.00 97.56 85 LYS A C 1
ATOM 667 O O . LYS A 1 85 ? 4.386 2.081 5.828 1.00 97.56 85 LYS A O 1
ATOM 672 N N . GLY A 1 86 ? 3.298 0.266 6.613 1.00 97.25 86 GLY A N 1
ATOM 673 C CA . GLY A 1 86 ? 3.629 -0.637 5.514 1.00 97.25 86 GLY A CA 1
ATOM 674 C C . GLY A 1 86 ? 3.157 -0.098 4.167 1.00 97.25 86 GLY A C 1
ATOM 675 O O . GLY A 1 86 ? 3.974 0.072 3.267 1.00 97.25 86 GLY A O 1
ATOM 676 N N . LEU A 1 87 ? 1.872 0.256 4.054 1.00 97.94 87 LEU A N 1
ATOM 677 C CA . LEU A 1 87 ? 1.311 0.760 2.800 1.00 97.94 87 LEU A CA 1
ATOM 678 C C . LEU A 1 87 ? 1.938 2.099 2.392 1.00 97.94 87 LEU A C 1
ATOM 680 O O . LEU A 1 87 ? 2.280 2.283 1.231 1.00 97.94 87 LEU A O 1
ATOM 684 N N . ARG A 1 88 ? 2.163 3.015 3.344 1.00 98.06 88 ARG A N 1
ATOM 685 C CA . ARG A 1 88 ? 2.854 4.284 3.063 1.00 98.06 88 ARG A CA 1
ATOM 686 C C . ARG A 1 88 ? 4.250 4.062 2.481 1.00 98.06 88 ARG A C 1
ATOM 688 O O . ARG A 1 88 ? 4.626 4.748 1.539 1.00 98.06 88 ARG A O 1
ATOM 695 N N . ASN A 1 89 ? 5.020 3.142 3.058 1.00 97.62 89 ASN A N 1
ATOM 696 C CA . ASN A 1 89 ? 6.353 2.832 2.551 1.00 97.62 89 ASN A CA 1
ATOM 697 C C . ASN A 1 89 ? 6.275 2.247 1.139 1.00 97.62 89 ASN A C 1
ATOM 699 O O . ASN A 1 89 ? 7.030 2.674 0.277 1.00 97.62 89 ASN A O 1
ATOM 703 N N . LEU A 1 90 ? 5.325 1.342 0.896 1.00 96.38 90 LEU A N 1
ATOM 704 C CA . LEU A 1 90 ? 5.120 0.733 -0.415 1.00 96.38 90 LEU A CA 1
ATOM 705 C C . LEU A 1 90 ? 4.772 1.776 -1.492 1.00 96.38 90 LEU A C 1
ATOM 707 O O . LEU A 1 90 ? 5.299 1.726 -2.594 1.00 96.38 90 LEU A O 1
ATOM 711 N N . ILE A 1 91 ? 3.935 2.761 -1.158 1.00 96.88 91 ILE A N 1
ATOM 712 C CA . ILE A 1 91 ? 3.598 3.877 -2.057 1.00 96.88 91 ILE A CA 1
ATOM 713 C C . ILE A 1 91 ? 4.828 4.742 -2.359 1.00 96.88 91 ILE A C 1
ATOM 715 O O . ILE A 1 91 ? 5.035 5.129 -3.504 1.00 96.88 91 ILE A O 1
ATOM 719 N N . ASN A 1 92 ? 5.666 5.028 -1.357 1.00 96.19 92 ASN A N 1
ATOM 720 C CA . ASN A 1 92 ? 6.905 5.778 -1.582 1.00 96.19 92 ASN A CA 1
ATOM 721 C C . ASN A 1 92 ? 7.878 5.006 -2.486 1.00 96.19 92 ASN A C 1
ATOM 723 O O . ASN A 1 92 ? 8.492 5.594 -3.366 1.00 96.19 92 ASN A O 1
ATOM 727 N N . GLU A 1 93 ? 8.002 3.691 -2.293 1.00 94.44 93 GLU A N 1
ATOM 728 C CA . GLU A 1 93 ? 8.809 2.846 -3.177 1.00 94.44 93 GLU A CA 1
ATOM 729 C C . GLU A 1 93 ? 8.248 2.854 -4.613 1.00 94.44 93 GLU A C 1
ATOM 731 O O . GLU A 1 93 ? 9.018 2.878 -5.571 1.00 94.44 93 GLU A O 1
ATOM 736 N N . ALA A 1 94 ? 6.920 2.871 -4.789 1.00 92.25 94 ALA A N 1
ATOM 737 C CA . ALA A 1 94 ? 6.308 2.995 -6.116 1.00 92.25 94 ALA A CA 1
ATOM 738 C C . ALA A 1 94 ? 6.639 4.338 -6.783 1.00 92.25 94 ALA A C 1
ATOM 740 O O . ALA A 1 94 ? 6.953 4.357 -7.970 1.00 92.25 94 ALA A O 1
ATOM 741 N N . ASP A 1 95 ? 6.636 5.442 -6.032 1.00 93.19 95 ASP A N 1
ATOM 742 C CA . ASP A 1 95 ? 7.040 6.767 -6.531 1.00 93.19 95 ASP A CA 1
ATOM 743 C C . ASP A 1 95 ? 8.485 6.769 -7.053 1.00 93.19 95 ASP A C 1
ATOM 745 O O . ASP A 1 95 ? 8.779 7.300 -8.125 1.00 93.19 95 ASP A O 1
ATOM 749 N N . GLU A 1 96 ? 9.395 6.096 -6.341 1.00 93.19 96 GLU A N 1
ATOM 750 C CA . GLU A 1 96 ? 10.780 5.922 -6.789 1.00 93.19 96 GLU A CA 1
ATOM 751 C C . GLU A 1 96 ? 10.867 5.119 -8.095 1.00 93.19 96 GLU A C 1
ATOM 753 O O . GLU A 1 96 ? 11.638 5.480 -8.992 1.00 93.19 96 GLU A O 1
ATOM 758 N N . VAL A 1 97 ? 10.056 4.063 -8.235 1.00 91.69 97 VAL A N 1
ATOM 759 C CA . VAL A 1 97 ? 9.963 3.268 -9.470 1.00 91.69 97 VAL A CA 1
ATOM 760 C C . VAL A 1 97 ? 9.443 4.121 -10.627 1.00 91.69 97 VAL A C 1
ATOM 762 O O . VAL A 1 97 ? 10.076 4.142 -11.685 1.00 91.69 97 VAL A O 1
ATOM 765 N N . ILE A 1 98 ? 8.354 4.869 -10.428 1.00 90.50 98 ILE A N 1
ATOM 766 C CA . ILE A 1 98 ? 7.786 5.784 -11.431 1.00 90.50 98 ILE A CA 1
ATOM 767 C C . ILE A 1 98 ? 8.836 6.818 -11.853 1.00 90.50 98 ILE A C 1
ATOM 769 O O . ILE A 1 98 ? 9.086 7.008 -13.043 1.00 90.50 98 ILE A O 1
ATOM 773 N N . GLY A 1 99 ? 9.517 7.444 -10.891 1.00 87.75 99 GLY A N 1
ATOM 774 C CA . GLY A 1 99 ? 10.590 8.397 -11.167 1.00 87.75 99 GLY A CA 1
ATOM 775 C C . GLY A 1 99 ? 11.749 7.778 -11.957 1.00 87.75 99 GLY A C 1
ATOM 776 O O . GLY A 1 99 ? 12.322 8.431 -12.832 1.00 87.75 99 GLY A O 1
ATOM 777 N N . GLY A 1 100 ? 12.086 6.514 -11.687 1.00 87.56 100 GLY A N 1
ATOM 778 C CA . GLY A 1 100 ? 13.064 5.747 -12.457 1.00 87.56 100 GLY A CA 1
ATOM 779 C C . GLY A 1 100 ? 12.636 5.519 -13.908 1.00 87.56 100 GLY A C 1
ATOM 780 O O . GLY A 1 100 ? 13.445 5.724 -14.815 1.00 87.56 100 GLY A O 1
ATOM 781 N N . ILE A 1 101 ? 11.368 5.159 -14.128 1.00 85.12 101 ILE A N 1
ATOM 782 C CA . ILE A 1 101 ? 10.782 4.963 -15.463 1.00 85.12 101 ILE A CA 1
ATOM 783 C C . ILE A 1 101 ? 10.824 6.274 -16.255 1.00 85.12 101 ILE A C 1
ATOM 785 O O . ILE A 1 101 ? 11.409 6.312 -17.336 1.00 85.12 101 ILE A O 1
ATOM 789 N N . LEU A 1 102 ? 10.325 7.373 -15.682 1.00 84.06 102 LEU A N 1
ATOM 790 C CA . LEU A 1 102 ? 10.298 8.685 -16.342 1.00 84.06 102 LEU A CA 1
ATOM 791 C C . LEU A 1 102 ? 11.702 9.190 -16.711 1.00 84.06 102 LEU A C 1
ATOM 793 O O . LEU A 1 102 ? 11.911 9.771 -17.777 1.00 84.06 102 LEU A O 1
ATOM 797 N N . ARG A 1 103 ? 12.701 8.957 -15.849 1.00 83.31 103 ARG A N 1
ATOM 798 C CA . ARG A 1 103 ? 14.101 9.298 -16.156 1.00 83.31 103 ARG A CA 1
ATOM 799 C C . ARG A 1 103 ? 14.660 8.448 -17.293 1.00 83.31 103 ARG A C 1
ATOM 801 O O . ARG A 1 103 ? 15.386 8.978 -18.131 1.00 83.31 103 ARG A O 1
ATOM 808 N N . ALA A 1 104 ? 14.349 7.152 -17.323 1.00 81.44 104 ALA A N 1
ATOM 809 C CA . ALA A 1 104 ? 14.785 6.258 -18.391 1.00 81.44 104 ALA A CA 1
ATOM 810 C C . ALA A 1 104 ? 14.164 6.645 -19.742 1.00 81.44 104 ALA A C 1
ATOM 812 O O . ALA A 1 104 ? 14.874 6.673 -20.747 1.00 81.44 104 ALA A O 1
ATOM 813 N N . GLU A 1 105 ? 12.884 7.021 -19.759 1.00 75.56 105 GLU A N 1
ATOM 814 C CA . GLU A 1 105 ? 12.211 7.547 -20.951 1.00 75.56 105 GLU A CA 1
ATOM 815 C C . GLU A 1 105 ? 12.859 8.851 -21.434 1.00 75.56 105 GLU A C 1
ATOM 817 O O . GLU A 1 105 ? 13.228 8.961 -22.603 1.00 75.56 105 GLU A O 1
ATOM 822 N N . GLY A 1 106 ? 13.119 9.800 -20.528 1.00 72.88 106 GLY A N 1
ATOM 823 C CA . GLY A 1 106 ? 13.807 11.048 -20.873 1.00 72.88 106 GLY A CA 1
ATOM 824 C C . GLY A 1 106 ? 15.228 10.843 -21.420 1.00 72.88 106 GLY A C 1
ATOM 825 O O . GLY A 1 106 ? 15.649 11.545 -22.342 1.00 72.88 106 GLY A O 1
ATOM 826 N N . LEU A 1 107 ? 15.973 9.863 -20.893 1.00 69.94 107 LEU A N 1
ATOM 827 C CA . LEU A 1 107 ? 17.295 9.485 -21.408 1.00 69.94 107 LEU A CA 1
ATOM 828 C C . LEU A 1 107 ? 17.214 8.809 -22.780 1.00 69.94 107 LEU A C 1
ATOM 830 O O . LEU A 1 107 ? 18.054 9.086 -23.636 1.00 69.94 107 LEU A O 1
ATOM 834 N N . SER A 1 108 ? 16.217 7.949 -22.999 1.00 64.44 108 SER A N 1
ATOM 835 C CA . SER A 1 108 ? 15.958 7.323 -24.300 1.00 64.44 108 SER A CA 1
ATOM 836 C C . SER A 1 108 ? 15.677 8.381 -25.369 1.00 64.44 108 SER A C 1
ATOM 838 O O . SER A 1 108 ? 16.304 8.373 -26.430 1.00 64.44 108 SER A O 1
ATOM 840 N N . ASP A 1 109 ? 14.821 9.356 -25.062 1.00 70.12 109 ASP A N 1
ATOM 841 C CA . ASP A 1 109 ? 14.521 10.476 -25.957 1.00 70.12 109 ASP A CA 1
ATOM 842 C C . ASP A 1 109 ? 15.754 11.343 -26.246 1.00 70.12 109 ASP A C 1
ATOM 844 O O . ASP A 1 109 ? 15.984 11.758 -27.388 1.00 70.12 109 ASP A O 1
ATOM 848 N N . ALA A 1 110 ? 16.587 11.594 -25.233 1.00 65.06 110 ALA A N 1
ATOM 849 C CA . ALA A 1 110 ? 17.831 12.340 -25.399 1.00 65.06 110 ALA A CA 1
ATOM 850 C C . ALA A 1 110 ? 18.842 11.589 -26.284 1.00 65.06 110 ALA A C 1
ATOM 852 O O . ALA A 1 110 ? 19.440 12.192 -27.176 1.00 65.06 110 ALA A O 1
ATOM 853 N N 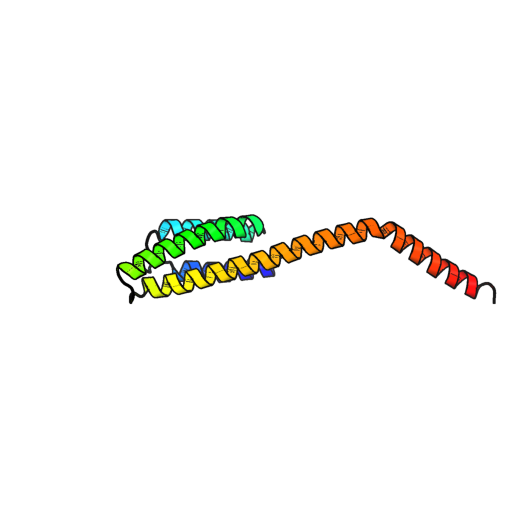. LEU A 1 111 ? 19.005 10.277 -26.085 1.00 59.06 111 LEU A N 1
ATOM 854 C CA . LEU A 1 111 ? 19.874 9.418 -26.895 1.00 59.06 111 LEU A CA 1
ATOM 855 C C . LEU A 1 111 ? 19.391 9.305 -28.343 1.00 59.06 111 LEU A C 1
ATOM 857 O O . LEU A 1 111 ? 20.211 9.377 -29.254 1.00 59.06 111 LEU A O 1
ATOM 861 N N . LEU A 1 112 ? 18.083 9.189 -28.579 1.00 63.38 112 LEU A N 1
ATOM 862 C CA . LEU A 1 112 ? 17.513 9.162 -29.929 1.00 63.38 112 LEU A CA 1
ATOM 863 C C . LEU A 1 112 ? 17.726 10.493 -30.665 1.00 63.38 112 LEU A C 1
ATOM 865 O O . LEU A 1 112 ? 18.076 10.493 -31.845 1.00 63.38 112 LEU A O 1
ATOM 869 N N . ARG A 1 113 ? 17.593 11.631 -29.971 1.00 63.94 113 ARG A N 1
ATOM 870 C CA . ARG A 1 113 ? 17.881 12.961 -30.545 1.00 63.94 113 ARG A CA 1
ATOM 871 C C . ARG A 1 113 ? 19.374 13.214 -30.760 1.00 63.94 113 ARG A C 1
ATOM 873 O O . ARG A 1 113 ? 19.741 13.885 -31.722 1.00 63.94 113 ARG A O 1
ATOM 880 N N . ALA A 1 114 ? 20.233 12.687 -29.889 1.00 60.41 114 ALA A N 1
ATOM 881 C CA . ALA A 1 114 ? 21.688 12.789 -30.007 1.00 60.41 114 ALA A CA 1
ATOM 882 C C . ALA A 1 114 ? 22.290 11.745 -30.966 1.00 60.41 114 ALA A C 1
ATOM 884 O O . ALA A 1 114 ? 23.416 11.918 -31.430 1.00 60.41 114 ALA A O 1
ATOM 885 N N . GLY A 1 115 ? 21.540 10.691 -31.298 1.00 57.22 115 GLY A N 1
ATOM 886 C CA . GLY A 1 115 ? 21.948 9.575 -32.151 1.00 57.22 115 GLY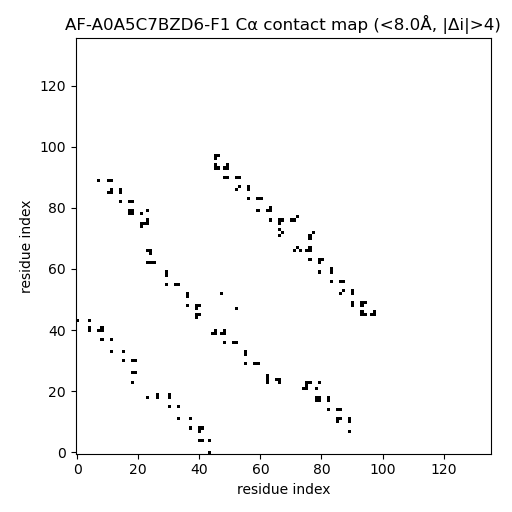 A CA 1
ATOM 887 C C . GLY A 1 115 ? 22.627 9.987 -33.461 1.00 57.22 115 GLY A C 1
ATOM 888 O O . GLY A 1 115 ? 23.714 9.477 -33.730 1.00 57.22 115 GLY A O 1
ATOM 889 N N . PRO A 1 116 ? 22.093 10.952 -34.239 1.00 61.22 116 PRO A N 1
ATOM 890 C CA . PRO A 1 116 ? 22.748 11.433 -35.456 1.00 61.22 116 PRO A CA 1
ATOM 891 C C . PRO A 1 116 ? 24.128 12.045 -35.182 1.00 61.22 116 PRO A C 1
ATOM 893 O O . PRO A 1 116 ? 25.071 11.807 -35.930 1.00 61.22 116 PRO A O 1
ATOM 896 N N . PHE A 1 117 ? 24.276 12.793 -34.086 1.00 61.22 117 PHE A N 1
ATOM 897 C CA . PHE A 1 117 ? 25.532 13.451 -33.722 1.00 61.22 117 PHE A CA 1
ATOM 898 C C . PHE A 1 117 ? 26.573 12.466 -33.186 1.00 61.22 117 PHE A C 1
ATOM 900 O O . PHE A 1 117 ? 27.752 12.603 -33.505 1.00 61.22 117 PHE A O 1
ATOM 907 N N . ILE A 1 118 ? 26.152 11.447 -32.429 1.00 61.66 118 ILE A N 1
ATOM 908 C CA . ILE A 1 118 ? 27.039 10.375 -31.952 1.00 61.66 118 ILE A CA 1
ATOM 909 C C . ILE A 1 118 ? 27.567 9.556 -33.139 1.00 61.66 118 ILE A C 1
ATOM 911 O O . ILE A 1 118 ? 28.755 9.241 -33.190 1.00 61.66 118 ILE A O 1
ATOM 915 N N . LEU A 1 119 ? 26.716 9.266 -34.129 1.00 59.50 119 LEU A N 1
ATOM 916 C CA . LEU A 1 119 ? 27.104 8.541 -35.343 1.00 59.50 119 LEU A CA 1
ATOM 917 C C . LEU A 1 119 ? 28.068 9.362 -36.211 1.00 59.50 119 LEU A C 1
ATOM 919 O O . LEU A 1 119 ? 29.084 8.835 -36.656 1.00 59.50 119 LEU A O 1
ATOM 923 N N . ILE A 1 120 ? 27.809 10.662 -36.390 1.00 61.59 120 ILE A N 1
ATOM 924 C CA . ILE A 1 120 ? 28.719 11.569 -37.110 1.00 61.59 120 ILE A CA 1
ATOM 925 C C . ILE A 1 120 ? 30.063 11.6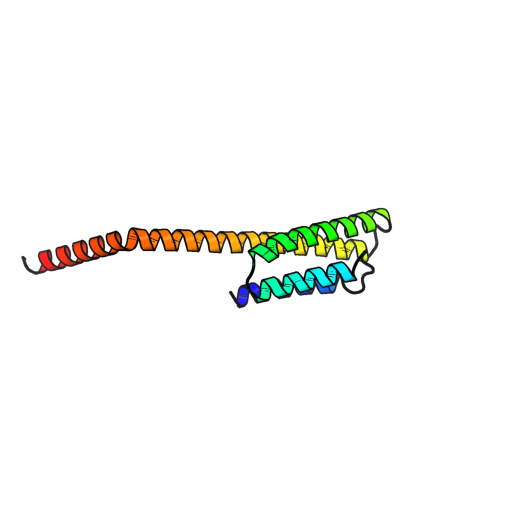80 -36.380 1.00 61.59 120 ILE A C 1
ATOM 927 O O . ILE A 1 120 ? 31.109 11.566 -37.016 1.00 61.59 120 ILE A O 1
ATOM 931 N N . ALA A 1 121 ? 30.063 11.841 -35.054 1.00 60.44 121 ALA A N 1
ATOM 932 C CA . ALA A 1 121 ? 31.292 11.901 -34.267 1.00 60.44 121 ALA A CA 1
ATOM 933 C C . ALA A 1 121 ? 32.105 10.597 -34.367 1.00 60.44 121 ALA A C 1
ATOM 935 O O . ALA A 1 121 ? 33.318 10.647 -34.565 1.00 60.44 121 ALA A O 1
ATOM 936 N N . ALA A 1 122 ? 31.449 9.434 -34.311 1.00 61.38 122 ALA A N 1
ATOM 937 C CA . ALA A 1 122 ? 32.105 8.141 -34.489 1.00 61.38 122 ALA A CA 1
ATOM 938 C C . ALA A 1 122 ? 32.710 7.986 -35.896 1.00 61.38 122 ALA A C 1
ATOM 940 O O . ALA A 1 122 ? 33.853 7.551 -36.024 1.00 61.38 122 ALA A O 1
ATOM 941 N N . VAL A 1 123 ? 31.993 8.398 -36.949 1.00 66.06 123 VAL A N 1
ATOM 942 C CA . VAL A 1 123 ? 32.495 8.362 -38.335 1.00 66.06 123 VAL A CA 1
ATOM 943 C C . VAL A 1 123 ? 33.681 9.311 -38.528 1.00 66.06 123 VAL A C 1
ATOM 945 O O . VAL A 1 123 ? 34.651 8.934 -39.181 1.00 66.06 123 VAL A O 1
ATOM 948 N N . VAL A 1 124 ? 33.656 10.509 -37.935 1.00 69.12 124 VAL A N 1
ATOM 949 C CA . VAL A 1 124 ? 34.773 11.468 -38.009 1.00 69.12 124 VAL A CA 1
ATOM 950 C C . VAL A 1 124 ? 36.010 10.940 -37.282 1.00 69.12 124 VAL A C 1
ATOM 952 O O . VAL A 1 124 ? 37.110 11.037 -37.819 1.00 69.12 124 VAL A O 1
ATOM 955 N N . VAL A 1 125 ? 35.853 10.337 -36.100 1.00 68.81 125 VAL A N 1
ATOM 956 C CA . VAL A 1 125 ? 36.978 9.761 -35.342 1.00 68.81 125 VAL A CA 1
ATOM 957 C C . VAL A 1 125 ? 37.572 8.548 -36.062 1.00 68.81 125 VAL A C 1
ATOM 959 O O . VAL A 1 125 ? 38.789 8.471 -36.212 1.00 68.81 125 VAL A O 1
ATOM 962 N N . ILE A 1 126 ? 36.737 7.632 -36.565 1.00 68.38 126 ILE A N 1
ATOM 963 C CA . ILE A 1 126 ? 37.200 6.465 -37.332 1.00 68.38 126 ILE A CA 1
ATOM 964 C C . ILE A 1 126 ? 37.857 6.912 -38.644 1.00 68.38 126 ILE A C 1
ATOM 966 O O . ILE A 1 126 ? 38.933 6.428 -38.990 1.00 68.38 126 ILE A O 1
ATOM 970 N N . GLY A 1 127 ? 37.256 7.870 -39.352 1.00 65.56 127 GLY A N 1
ATOM 971 C CA . GLY A 1 127 ? 37.809 8.439 -40.579 1.00 65.56 127 GLY A CA 1
ATOM 972 C C . GLY A 1 127 ? 39.161 9.114 -40.351 1.00 65.56 127 GLY A C 1
ATOM 973 O O . GLY A 1 127 ? 40.101 8.837 -41.087 1.00 65.56 127 GLY A O 1
ATOM 974 N N . ALA A 1 128 ? 39.298 9.931 -39.304 1.00 65.94 128 ALA A N 1
ATOM 975 C CA . ALA A 1 128 ? 40.556 10.594 -38.957 1.00 65.94 128 ALA A CA 1
ATOM 976 C C . ALA A 1 128 ? 41.652 9.602 -38.534 1.00 65.94 128 ALA A C 1
ATOM 978 O O . ALA A 1 128 ? 42.817 9.791 -38.882 1.00 65.94 128 ALA A O 1
ATOM 979 N N . PHE A 1 129 ? 41.285 8.530 -37.826 1.00 66.81 129 PHE A N 1
ATOM 980 C CA . PHE A 1 129 ? 42.217 7.479 -37.417 1.00 66.81 129 PHE A CA 1
ATOM 981 C C . PHE A 1 129 ? 42.698 6.628 -38.603 1.00 66.81 129 PHE A C 1
ATOM 983 O O . PHE A 1 129 ? 43.875 6.296 -38.695 1.00 66.81 129 PHE A O 1
ATOM 990 N N . LEU A 1 130 ? 41.813 6.309 -39.551 1.00 63.44 130 LEU A N 1
ATOM 991 C CA . LEU A 1 130 ? 42.197 5.610 -40.780 1.00 63.44 130 LEU A CA 1
ATOM 992 C C . LEU A 1 130 ? 43.042 6.506 -41.697 1.00 63.44 130 LEU A C 1
ATOM 994 O O . LEU A 1 130 ? 44.014 6.038 -42.287 1.00 63.44 130 LEU A O 1
ATOM 998 N N . PHE A 1 131 ? 42.723 7.799 -41.783 1.00 58.50 131 PHE A N 1
ATOM 999 C CA . PHE A 1 131 ? 43.477 8.755 -42.595 1.00 58.50 131 PHE A CA 1
ATOM 1000 C C . PHE A 1 131 ? 44.894 8.988 -42.048 1.00 58.50 131 PHE A C 1
ATOM 1002 O O . PHE A 1 131 ? 45.841 9.068 -42.824 1.00 58.50 131 PHE A O 1
ATOM 1009 N N . SER A 1 132 ? 45.080 9.028 -40.724 1.00 64.00 132 SER A N 1
ATOM 1010 C CA . SER A 1 132 ? 46.414 9.170 -40.121 1.00 64.00 132 SER A CA 1
ATOM 1011 C C . SER A 1 132 ? 47.289 7.917 -40.251 1.00 64.00 132 SER A C 1
ATOM 1013 O O . SER A 1 132 ? 48.510 8.035 -40.225 1.00 64.00 132 SER A O 1
ATOM 1015 N N . HIS A 1 133 ? 46.695 6.732 -40.427 1.00 57.25 133 HIS A N 1
ATOM 1016 C CA . HIS A 1 133 ? 47.428 5.480 -40.651 1.00 57.25 133 HIS A CA 1
ATOM 1017 C C . HIS A 1 133 ? 47.836 5.249 -42.114 1.00 57.25 133 HIS A C 1
ATOM 1019 O O . HIS A 1 133 ? 48.833 4.580 -42.362 1.00 57.25 133 HIS A O 1
ATOM 1025 N N . PHE A 1 134 ? 47.087 5.781 -43.086 1.00 53.38 134 PHE A N 1
ATOM 1026 C CA . PHE A 1 134 ? 47.387 5.610 -44.517 1.00 53.38 134 PHE A CA 1
ATOM 1027 C C . PHE A 1 134 ? 48.369 6.644 -45.087 1.00 53.38 134 PHE A C 1
ATOM 1029 O O . PHE A 1 134 ? 48.946 6.404 -46.145 1.00 53.38 134 PHE A O 1
ATOM 1036 N N . PHE A 1 135 ? 48.552 7.786 -44.420 1.00 56.06 135 PHE A N 1
ATOM 1037 C CA . PHE A 1 135 ? 49.413 8.883 -44.883 1.00 56.06 135 PHE A CA 1
ATOM 1038 C C . PHE A 1 135 ? 50.723 9.021 -44.091 1.00 56.06 135 PHE A C 1
ATOM 1040 O O . PHE A 1 135 ? 51.313 10.104 -44.090 1.00 56.06 135 PHE A O 1
ATOM 1047 N N . HIS A 1 136 ? 51.186 7.945 -43.443 1.00 48.38 136 HIS A N 1
ATOM 1048 C CA . HIS A 1 136 ? 52.470 7.927 -42.743 1.00 48.38 136 HIS A CA 1
ATOM 1049 C C . HIS A 1 136 ? 53.505 7.006 -43.384 1.00 48.38 136 HIS A C 1
ATOM 1051 O O . HIS A 1 136 ? 53.129 5.889 -43.802 1.00 48.38 136 HIS A O 1
#

Mean predicted aligned error: 9.54 Å

pLDDT: mean 86.13, std 13.89, range [48.38, 98.06]

Secondary structure (DSSP, 8-state):
-HHHHHHHHHHHHHHHHHHTTS--TTHHHHHHHHHHHHHHHHHT-HHHHHHHHHHHHHHHHHHHHHHHHH-TTSHHHHHHHHHHHHHHHHHHHHHHHHHHHHHHHHHHHHHHHHHHHHHHHHHHHHHHHHHHHH--

Radius of gyration: 25.0 Å; Cα contacts (8 Å, |Δi|>4): 94; chains: 1; bounding box: 67×25×68 Å

Solvent-accessible surface area (backbone atoms only — not comparable to full-atom values): 7234 Å² total; per-residue (Å²): 106,74,71,57,37,53,51,52,45,54,56,50,48,54,37,50,56,51,47,59,91,37,84,42,67,63,43,67,64,53,50,54,51,55,49,53,44,44,53,29,40,74,75,62,38,48,67,60,30,38,56,56,44,52,55,50,48,53,51,45,49,52,32,37,54,52,29,52,73,76,41,61,88,36,68,36,29,52,34,41,52,52,34,46,53,52,54,53,50,53,38,52,55,35,50,53,50,53,53,51,51,55,51,51,53,54,51,50,54,49,48,63,71,41,41,67,56,54,51,50,51,52,50,51,52,53,50,52,55,52,52,61,63,73,76,106

Foldseek 3Di:
DVVVLVVLLVLLVLLLVLLPPQPFVPSVVLNVLSVVLNVCSVVVNLVVNLVSLVVSLVVLVVSLVVCCVVPVPGSNNVSSVVSSVSSVVSSVVSVVVVVVVVVVVVVVVVCVVCVVVVVVVVCVVVVVVVVVVVPD

Sequence (136 aa):
MKTVNNEFIKKLDAIKFSITGNDIPQQSVLLDRLNELTGMIEEGDFIDFYHEGFDTLKLMIKAKLALKKAAPDSDAFLHISSSVKGLRNLINEADEVIG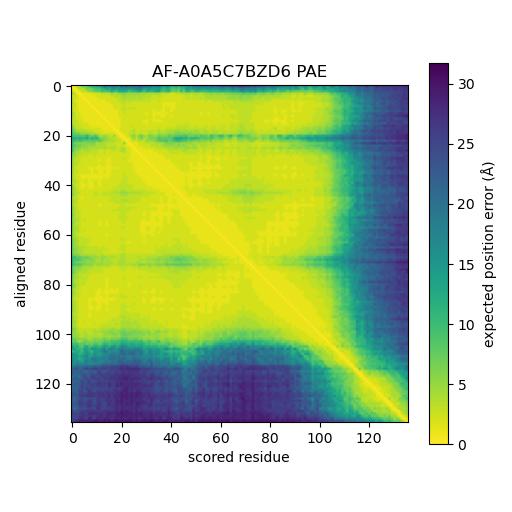GILRAEGLSDALLRAGPFILIAAVVVIGAFLFSHFFH

Organism: Serratia marcescens (NCBI:txid615)